Protein AF-A0A915B1Q1-F1 (afdb_monomer_lite)

Secondary structure (DSSP, 8-state):
---TT------HHHHHHHHHHHHHHHHSB-----STTSTTB-TTS-BSS-PSPPPBSS-EE-TTS-EE--BPPPSSPEEPTTSS-EE-TTTBPP--HHHHHHH-S--------SHHHHHHHHHHH--

Sequence (127 aa):
ACILTLQQRGDEDGEGKLELICLVLRHMIHLPCASSNLPCQNGKGFRTKGFPKSFNEYTYVAANGYAQLKRQSDEEPVLLSDGRTVVSNREVVQHPRYLLKRFDTLVNVEHWVSLEAIKYIFMQMFR

pLDDT: mean 71.94, std 14.37, range [33.25, 89.44]

Structure (mmCIF, N/CA/C/O backbone):
data_AF-A0A915B1Q1-F1
#
_entry.id   AF-A0A915B1Q1-F1
#
loop_
_atom_site.group_PDB
_atom_site.id
_atom_site.type_symbol
_atom_site.label_atom_id
_atom_site.label_alt_id
_atom_site.label_comp_id
_atom_site.label_asym_id
_atom_site.label_entity_id
_atom_site.label_seq_id
_atom_site.pdbx_PDB_ins_code
_atom_site.Cartn_x
_atom_site.Cartn_y
_atom_site.Cartn_z
_atom_site.occupancy
_atom_site.B_iso_or_equiv
_atom_site.auth_seq_id
_atom_site.auth_comp_id
_atom_site.auth_asym_id
_atom_site.auth_atom_id
_atom_site.pdbx_PDB_model_num
ATOM 1 N N . ALA A 1 1 ? -11.345 -10.238 13.758 1.00 33.25 1 ALA A N 1
ATOM 2 C CA . ALA A 1 1 ? -10.894 -9.614 15.022 1.00 33.25 1 ALA A CA 1
ATOM 3 C C . ALA A 1 1 ? -10.483 -8.134 14.860 1.00 33.25 1 ALA A C 1
ATOM 5 O O . ALA A 1 1 ? -9.656 -7.651 15.619 1.00 33.25 1 ALA A O 1
ATOM 6 N N . CYS A 1 2 ? -11.074 -7.388 13.914 1.00 36.53 2 CYS A N 1
ATOM 7 C CA . CYS A 1 2 ? -10.722 -5.983 13.633 1.00 36.53 2 CYS A CA 1
ATOM 8 C C . CYS A 1 2 ? -11.755 -4.978 14.199 1.00 36.53 2 CYS A C 1
ATOM 10 O O . CYS A 1 2 ? -11.685 -3.787 13.944 1.00 36.53 2 CYS A O 1
ATOM 12 N N . ILE A 1 3 ? -12.738 -5.471 14.964 1.00 43.03 3 ILE A N 1
ATOM 13 C CA . ILE A 1 3 ? -13.956 -4.726 15.330 1.00 43.03 3 ILE A CA 1
ATOM 14 C C . ILE A 1 3 ? -13.752 -3.821 16.565 1.00 43.03 3 ILE A C 1
ATOM 16 O O . ILE A 1 3 ? -14.586 -2.973 16.847 1.00 43.03 3 ILE A O 1
ATOM 20 N N . LEU A 1 4 ? -12.647 -3.943 17.307 1.00 41.56 4 LEU A N 1
ATOM 21 C CA . LEU A 1 4 ? -12.581 -3.406 18.675 1.00 41.56 4 LEU A CA 1
ATOM 22 C C . LEU A 1 4 ? -12.137 -1.940 18.840 1.00 41.56 4 LEU A C 1
ATOM 24 O O . LEU A 1 4 ? -11.991 -1.512 19.979 1.00 41.56 4 LEU A O 1
ATOM 28 N N . THR A 1 5 ? -11.957 -1.144 17.781 1.00 45.06 5 THR A N 1
ATOM 29 C CA . THR A 1 5 ? -11.520 0.264 17.952 1.00 45.06 5 THR A CA 1
ATOM 30 C C . THR A 1 5 ? -12.305 1.320 17.180 1.00 45.06 5 THR A C 1
ATOM 32 O O . THR A 1 5 ? -12.034 2.502 17.355 1.00 45.06 5 THR A O 1
ATOM 35 N N . LEU A 1 6 ? -13.319 0.961 16.389 1.00 46.97 6 LEU A N 1
ATOM 36 C CA . LEU A 1 6 ? -14.106 1.952 15.643 1.00 46.97 6 LEU A CA 1
ATOM 37 C C . LEU A 1 6 ? -15.556 1.965 16.125 1.00 46.97 6 LEU A C 1
ATOM 39 O O . LEU A 1 6 ? -16.452 1.403 15.494 1.00 46.97 6 LEU A O 1
ATOM 43 N N . GLN A 1 7 ? -15.791 2.609 17.269 1.00 44.44 7 GLN A N 1
ATOM 44 C CA . GLN A 1 7 ? -17.141 2.800 17.791 1.00 44.44 7 GLN A CA 1
ATOM 45 C C . GLN A 1 7 ? -17.880 3.886 16.982 1.00 44.44 7 GLN A C 1
ATOM 47 O O . GLN A 1 7 ? -17.727 5.083 17.197 1.00 44.44 7 GLN A O 1
ATOM 52 N N . GLN A 1 8 ? -18.629 3.396 15.996 1.00 54.09 8 GLN A N 1
ATOM 53 C CA . GLN A 1 8 ? -19.943 3.808 15.487 1.00 54.09 8 GLN A CA 1
ATOM 54 C C . GLN A 1 8 ? -20.326 5.301 15.457 1.00 54.09 8 GLN A C 1
ATOM 56 O O . GLN A 1 8 ? -20.706 5.905 16.458 1.00 54.09 8 GLN A O 1
ATOM 61 N N . ARG A 1 9 ? -20.443 5.826 14.231 1.00 38.03 9 ARG A N 1
ATOM 62 C CA . ARG A 1 9 ? -21.543 6.723 13.852 1.00 38.03 9 ARG A CA 1
ATOM 63 C C . ARG A 1 9 ? -22.246 6.109 12.642 1.00 38.03 9 ARG A C 1
ATOM 65 O O . ARG A 1 9 ? -21.578 5.728 11.684 1.00 38.03 9 ARG A O 1
ATOM 72 N N . GLY A 1 10 ? -23.555 5.907 12.776 1.00 41.84 10 GLY A N 1
ATOM 73 C CA . GLY A 1 10 ? -24.390 5.207 11.809 1.00 41.84 10 GLY A CA 1
ATOM 74 C C . GLY A 1 10 ? -24.692 6.078 10.601 1.00 41.84 10 GLY A C 1
ATOM 75 O O . GLY A 1 10 ? -25.413 7.055 10.732 1.00 41.84 10 GLY A O 1
ATOM 76 N N . ASP A 1 11 ? -24.147 5.668 9.465 1.00 40.12 11 ASP A N 1
ATOM 77 C CA . ASP A 1 11 ? -24.603 5.978 8.114 1.00 40.12 11 ASP A CA 1
ATOM 78 C C . ASP A 1 11 ? -24.438 4.670 7.319 1.00 40.12 11 ASP A C 1
ATOM 80 O O . ASP A 1 11 ? -23.515 3.900 7.600 1.00 40.12 11 ASP A O 1
ATOM 84 N N . GLU A 1 12 ? -25.300 4.382 6.344 1.00 47.53 12 GLU A N 1
ATOM 85 C CA . GLU A 1 12 ? -25.206 3.164 5.510 1.00 47.53 12 GLU A CA 1
ATOM 86 C C . GLU A 1 12 ? -23.886 3.119 4.695 1.00 47.53 12 GLU A C 1
ATOM 88 O O . GLU A 1 12 ? -23.349 2.050 4.402 1.00 47.53 12 GLU A O 1
ATOM 93 N N . ASP A 1 13 ? -23.264 4.282 4.462 1.00 55.91 13 ASP A N 1
ATOM 94 C CA . ASP A 1 13 ? -21.896 4.441 3.935 1.00 55.91 13 ASP A CA 1
ATOM 95 C C . ASP A 1 13 ? -20.788 4.077 4.953 1.00 55.91 13 ASP A C 1
ATOM 97 O O . ASP A 1 13 ? -19.622 3.849 4.602 1.00 55.91 13 ASP A O 1
ATOM 101 N N . GLY A 1 14 ? -21.141 4.020 6.236 1.00 57.34 14 GLY A N 1
ATOM 102 C CA . GLY A 1 14 ? -20.272 3.691 7.360 1.00 57.34 14 GLY A CA 1
ATOM 103 C C . GLY A 1 14 ? -19.923 2.207 7.430 1.00 57.34 14 GLY A C 1
ATOM 104 O O . GLY A 1 14 ? -18.758 1.879 7.660 1.00 57.34 14 GLY A O 1
ATOM 105 N N . GLU A 1 15 ? -20.868 1.304 7.148 1.00 59.12 15 GLU A N 1
ATOM 106 C CA . GLU A 1 15 ? -20.597 -0.144 7.088 1.00 59.12 15 GLU A CA 1
ATOM 107 C C . GLU A 1 15 ? -19.566 -0.468 6.003 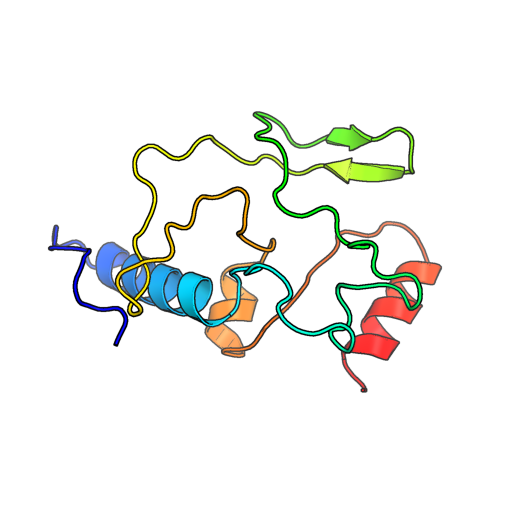1.00 59.12 15 GLU A C 1
ATOM 109 O O . GLU A 1 15 ? -18.562 -1.137 6.262 1.00 59.12 15 GLU A O 1
ATOM 114 N N . GLY A 1 16 ? -19.740 0.107 4.809 1.00 74.38 16 GLY A N 1
ATOM 115 C CA . GLY A 1 16 ? -18.799 -0.063 3.706 1.00 74.38 16 GLY A CA 1
ATOM 116 C C . GLY A 1 16 ? -17.410 0.520 3.993 1.00 74.38 16 GLY A C 1
ATOM 117 O O . GLY A 1 16 ? -16.410 -0.008 3.488 1.00 74.38 16 GLY A O 1
ATOM 118 N N . LYS A 1 17 ? -17.327 1.587 4.798 1.00 78.56 17 LYS A N 1
ATOM 119 C CA . LYS A 1 17 ? -16.065 2.199 5.240 1.00 78.56 17 LYS A CA 1
ATOM 120 C C . LYS A 1 17 ? -15.359 1.345 6.294 1.00 78.56 17 LYS A C 1
ATOM 122 O O . LYS A 1 17 ? -14.153 1.136 6.178 1.00 78.56 17 LYS A O 1
ATOM 127 N N . LEU A 1 18 ? -16.089 0.827 7.280 1.00 82.19 18 LEU A N 1
ATOM 128 C CA . LEU A 1 18 ? -15.549 -0.054 8.320 1.00 82.19 18 LEU A CA 1
ATOM 129 C C . LEU A 1 18 ? -15.040 -1.372 7.732 1.00 82.19 18 LEU A C 1
ATOM 131 O O . LEU A 1 18 ? -13.940 -1.814 8.065 1.00 82.19 18 LEU A O 1
ATOM 135 N N . GLU A 1 19 ? -15.791 -1.954 6.800 1.00 85.94 19 GLU A N 1
ATOM 136 C CA . GLU A 1 19 ? -15.376 -3.139 6.051 1.00 85.94 19 GLU A CA 1
ATOM 137 C C . GLU A 1 19 ? -14.060 -2.891 5.297 1.00 85.94 19 GLU A C 1
ATOM 139 O O . GLU A 1 19 ? -13.115 -3.674 5.407 1.00 85.94 19 GLU A O 1
ATOM 144 N N . LEU A 1 20 ? -13.957 -1.766 4.578 1.00 84.94 20 LEU A N 1
ATOM 145 C CA . LEU A 1 20 ? -12.732 -1.401 3.869 1.00 84.94 20 LEU A CA 1
ATOM 146 C C . LEU A 1 20 ? -11.550 -1.245 4.830 1.00 84.94 20 LEU A C 1
ATOM 148 O O . LEU A 1 20 ? -10.468 -1.738 4.530 1.00 84.94 20 LEU A O 1
ATOM 152 N N . ILE A 1 21 ? -11.742 -0.590 5.977 1.00 85.00 21 ILE A N 1
ATOM 153 C CA . ILE A 1 21 ? -10.681 -0.442 6.980 1.00 85.00 21 ILE A CA 1
ATOM 154 C C . ILE A 1 21 ? -10.220 -1.817 7.473 1.00 85.00 21 ILE A C 1
ATOM 156 O O . ILE A 1 21 ? -9.019 -2.064 7.522 1.00 85.00 21 ILE A O 1
ATOM 160 N N . CYS A 1 22 ? -11.140 -2.743 7.749 1.00 85.56 22 CYS A N 1
ATOM 161 C CA . CYS A 1 22 ? -10.786 -4.104 8.153 1.00 85.56 22 CYS A CA 1
ATOM 162 C C . CYS A 1 22 ? -9.943 -4.822 7.087 1.00 85.56 22 CYS A C 1
ATOM 164 O O . CYS A 1 22 ? -8.952 -5.473 7.418 1.00 85.56 22 CYS A O 1
ATOM 166 N N . LEU A 1 23 ? -10.307 -4.682 5.809 1.00 87.81 23 LEU A N 1
ATOM 167 C CA . LEU A 1 23 ? -9.558 -5.259 4.690 1.00 87.81 23 LEU A CA 1
ATOM 168 C C . LEU A 1 23 ? -8.171 -4.627 4.537 1.00 87.81 23 LEU A C 1
ATOM 170 O O . LEU A 1 23 ? -7.187 -5.335 4.324 1.00 87.81 23 LEU A O 1
ATOM 174 N N . VAL A 1 24 ? -8.077 -3.304 4.681 1.00 86.94 24 VAL A N 1
ATOM 175 C CA . VAL A 1 24 ? -6.807 -2.567 4.638 1.00 86.94 24 VAL A CA 1
ATOM 176 C C . VAL A 1 24 ? -5.900 -3.008 5.771 1.00 86.94 24 VAL A C 1
ATOM 178 O O . VAL A 1 24 ? -4.734 -3.306 5.528 1.00 86.94 24 VAL A O 1
ATOM 181 N N . LEU A 1 25 ? -6.433 -3.107 6.987 1.00 86.12 25 LEU A N 1
ATOM 182 C CA . LEU A 1 25 ? -5.658 -3.526 8.144 1.00 86.12 25 LEU A CA 1
ATOM 183 C C . LEU A 1 25 ? -5.185 -4.983 8.015 1.00 86.12 25 LEU A C 1
ATOM 185 O O . LEU A 1 25 ? -4.103 -5.336 8.477 1.00 86.12 25 LEU A O 1
ATOM 189 N N . ARG A 1 26 ? -5.975 -5.834 7.353 1.00 84.00 26 ARG A N 1
ATOM 190 C CA . ARG A 1 26 ? -5.639 -7.246 7.151 1.00 84.00 26 ARG A CA 1
ATOM 191 C C . ARG A 1 26 ? -4.606 -7.473 6.050 1.00 84.00 26 ARG A C 1
ATOM 193 O O . ARG A 1 26 ? -3.715 -8.296 6.228 1.00 84.00 26 ARG A O 1
ATOM 200 N N . HIS A 1 27 ? -4.738 -6.775 4.924 1.00 82.69 27 HIS A N 1
ATOM 201 C CA . HIS A 1 27 ? -3.980 -7.093 3.706 1.00 82.69 27 HIS A CA 1
ATOM 202 C C . HIS A 1 27 ? -3.011 -6.009 3.278 1.00 82.69 27 HIS A C 1
ATOM 204 O O . HIS A 1 27 ? -2.002 -6.309 2.656 1.00 82.69 27 HIS A O 1
ATOM 210 N N . MET A 1 28 ? -3.308 -4.749 3.578 1.00 85.94 28 MET A N 1
ATOM 211 C CA . MET A 1 28 ? -2.583 -3.607 3.028 1.00 85.94 28 MET A CA 1
ATOM 212 C C . MET A 1 28 ? -1.665 -2.941 4.053 1.00 85.94 28 MET A C 1
ATOM 214 O O . MET A 1 28 ? -1.194 -1.844 3.781 1.00 85.94 28 MET A O 1
ATOM 218 N N . ILE A 1 29 ? -1.368 -3.556 5.202 1.00 86.12 29 ILE A N 1
ATOM 219 C CA . ILE A 1 29 ? -0.338 -3.043 6.119 1.00 86.12 29 ILE A CA 1
ATOM 220 C C . ILE A 1 29 ? 0.995 -3.715 5.824 1.00 86.12 29 ILE A C 1
ATOM 222 O O . ILE A 1 29 ? 1.168 -4.921 5.988 1.00 86.12 29 ILE A O 1
ATOM 226 N N . HIS A 1 30 ? 1.983 -2.901 5.480 1.00 83.12 30 HIS A N 1
ATOM 227 C CA . HIS A 1 30 ? 3.365 -3.327 5.455 1.00 83.12 30 HIS A CA 1
ATOM 228 C C . HIS A 1 30 ? 3.968 -3.239 6.862 1.00 83.12 30 HIS A C 1
ATOM 230 O O . HIS A 1 30 ? 4.547 -2.227 7.259 1.00 83.12 30 HIS A O 1
ATOM 236 N N . LEU A 1 31 ? 3.876 -4.334 7.608 1.00 75.81 31 LEU A N 1
ATOM 237 C CA . LEU A 1 31 ? 4.545 -4.483 8.899 1.00 75.81 31 LEU A CA 1
ATOM 238 C C . LEU A 1 31 ? 6.075 -4.523 8.738 1.00 75.81 31 LEU A C 1
ATOM 240 O O . LEU A 1 31 ? 6.583 -4.726 7.625 1.00 75.81 31 LEU A O 1
ATOM 244 N N . PRO A 1 32 ? 6.852 -4.326 9.821 1.00 69.56 32 PRO A N 1
ATOM 245 C CA . PRO A 1 32 ? 8.274 -4.621 9.794 1.00 69.56 32 PRO A CA 1
ATOM 246 C C . PRO A 1 32 ? 8.485 -6.034 9.247 1.00 69.56 32 PRO A C 1
ATOM 248 O O . PRO A 1 32 ? 7.934 -6.994 9.782 1.00 69.56 32 PRO A O 1
ATOM 251 N N . CYS A 1 33 ? 9.249 -6.157 8.158 1.00 66.38 33 CYS A N 1
ATOM 252 C CA . CYS A 1 33 ? 9.586 -7.462 7.598 1.00 66.38 33 CYS A CA 1
ATOM 253 C C . CYS A 1 33 ? 10.413 -8.226 8.639 1.00 66.38 33 CYS A C 1
ATOM 255 O O . CYS A 1 33 ? 11.603 -7.970 8.794 1.00 66.38 33 CYS A O 1
ATOM 257 N N . ALA A 1 34 ? 9.749 -9.088 9.412 1.00 57.81 34 ALA A N 1
ATOM 258 C CA . ALA A 1 34 ? 10.360 -9.824 10.514 1.00 57.81 34 ALA A CA 1
ATOM 259 C C . ALA A 1 34 ? 11.291 -10.940 10.016 1.00 57.81 34 ALA A C 1
ATOM 261 O O . ALA A 1 34 ? 12.156 -11.399 10.756 1.00 57.81 34 ALA A O 1
ATOM 262 N N . SER A 1 35 ? 11.128 -11.371 8.762 1.00 57.66 35 SER A N 1
ATOM 263 C CA . SER A 1 35 ? 11.918 -12.432 8.151 1.00 57.66 35 SER A CA 1
ATOM 264 C C . SER A 1 35 ? 12.579 -11.977 6.850 1.00 57.66 35 SER A C 1
ATOM 266 O O . SER A 1 35 ? 11.980 -11.314 6.002 1.00 57.66 35 SER A O 1
ATOM 268 N N . SER A 1 36 ? 13.833 -12.400 6.683 1.00 55.91 36 SER A N 1
ATOM 269 C CA . SER A 1 36 ? 14.699 -12.095 5.540 1.00 55.91 36 SER A CA 1
ATOM 270 C C . SER A 1 36 ? 14.254 -12.704 4.210 1.00 55.91 36 SER A C 1
ATOM 272 O O . SER A 1 36 ? 14.811 -12.362 3.171 1.00 55.91 36 SER A O 1
ATOM 274 N N . ASN A 1 37 ? 13.239 -13.570 4.237 1.00 57.81 37 ASN A N 1
ATOM 275 C CA . ASN A 1 37 ? 12.705 -14.268 3.068 1.00 57.81 37 ASN A CA 1
ATOM 276 C C . ASN A 1 37 ? 11.442 -13.607 2.496 1.00 57.81 37 ASN A C 1
ATOM 278 O O . ASN A 1 37 ? 10.806 -14.166 1.604 1.00 57.81 37 ASN A O 1
ATOM 282 N N . LEU A 1 38 ? 11.041 -12.441 3.011 1.00 63.19 38 LEU A N 1
ATOM 283 C CA . LEU A 1 38 ? 9.893 -11.717 2.477 1.00 63.19 38 LEU A CA 1
ATOM 284 C C . LEU A 1 38 ? 10.269 -10.978 1.182 1.00 63.19 38 LEU A C 1
ATOM 286 O O . LEU A 1 38 ? 11.334 -10.366 1.113 1.00 63.19 38 LEU A O 1
ATOM 290 N N . PRO A 1 39 ? 9.374 -10.927 0.176 1.00 63.62 39 PRO A N 1
ATOM 291 C CA . PRO A 1 39 ? 9.636 -10.262 -1.108 1.00 63.62 39 PRO A CA 1
ATOM 292 C C . PRO A 1 39 ? 9.915 -8.749 -0.985 1.00 63.62 39 PRO A C 1
ATOM 294 O O . PRO A 1 39 ? 10.419 -8.126 -1.919 1.00 63.62 39 PRO A O 1
ATOM 297 N N . CYS A 1 40 ? 9.605 -8.148 0.169 1.00 69.69 40 CYS A N 1
ATOM 298 C CA . CYS A 1 40 ? 9.939 -6.767 0.529 1.00 69.69 40 CYS A CA 1
ATOM 299 C C . CYS A 1 40 ? 11.436 -6.535 0.806 1.00 69.69 40 CYS A C 1
ATOM 301 O O . CYS A 1 40 ? 11.859 -5.380 0.893 1.00 69.69 40 CYS A O 1
ATOM 303 N N . GLN A 1 41 ? 12.224 -7.592 1.014 1.00 69.12 41 GLN A N 1
ATOM 304 C CA . GLN A 1 41 ? 13.622 -7.538 1.427 1.00 69.12 41 GLN A CA 1
ATOM 305 C C . GLN A 1 41 ? 14.488 -8.106 0.304 1.00 69.12 41 GLN A C 1
ATOM 307 O O . GLN A 1 41 ? 14.206 -9.169 -0.241 1.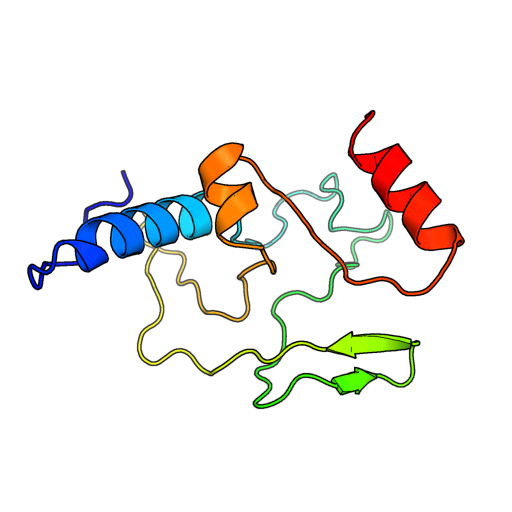00 69.12 41 GLN A O 1
ATOM 312 N N . ASN A 1 42 ? 15.535 -7.381 -0.089 1.00 69.56 42 ASN A N 1
ATOM 313 C CA . ASN A 1 42 ? 16.509 -7.943 -1.020 1.00 69.56 42 ASN A CA 1
ATOM 314 C C . ASN A 1 42 ? 17.397 -8.965 -0.294 1.00 69.56 42 ASN A C 1
ATOM 316 O O . ASN A 1 42 ? 17.507 -8.949 0.930 1.00 69.56 42 ASN A O 1
ATOM 320 N N . GLY A 1 43 ? 18.105 -9.808 -1.049 1.00 64.31 43 GLY A N 1
ATOM 321 C CA . GLY A 1 43 ? 19.018 -10.813 -0.482 1.00 64.31 43 GLY A CA 1
ATOM 322 C C . GLY A 1 43 ? 20.163 -10.249 0.378 1.00 64.31 43 GLY A C 1
ATOM 323 O O . GLY A 1 43 ? 20.883 -11.019 0.999 1.00 64.31 43 GLY A O 1
ATOM 324 N N . LYS A 1 44 ? 20.333 -8.918 0.436 1.00 68.06 44 LYS A N 1
ATOM 325 C CA . LYS A 1 44 ? 21.298 -8.209 1.298 1.00 68.06 44 LYS A CA 1
ATOM 326 C C . LYS A 1 44 ? 20.667 -7.631 2.571 1.00 68.06 44 LYS A C 1
ATOM 328 O O . LYS A 1 44 ? 21.346 -6.978 3.352 1.00 68.06 44 LYS A O 1
ATOM 333 N N . GLY A 1 45 ? 19.370 -7.835 2.767 1.00 66.50 45 GLY A N 1
ATOM 334 C CA . GLY A 1 45 ? 18.634 -7.404 3.944 1.00 66.50 45 GLY A CA 1
ATOM 335 C C . GLY A 1 45 ? 18.043 -5.994 3.902 1.00 66.50 45 GLY A C 1
ATOM 336 O O . GLY A 1 45 ? 17.405 -5.577 4.865 1.00 66.50 45 GLY A O 1
ATOM 337 N N . PHE A 1 46 ? 18.179 -5.268 2.792 1.00 68.19 46 PHE A N 1
ATOM 338 C CA . PHE A 1 46 ? 17.572 -3.948 2.637 1.00 68.19 46 PHE A CA 1
ATOM 339 C C . PHE A 1 46 ? 16.122 -4.053 2.170 1.00 68.19 46 PHE A C 1
ATOM 341 O O . PHE A 1 46 ? 15.791 -4.838 1.277 1.00 68.19 46 PHE A O 1
ATOM 348 N N . ARG A 1 47 ? 15.259 -3.200 2.731 1.00 73.50 47 ARG A N 1
ATOM 349 C CA . ARG A 1 47 ? 13.861 -3.093 2.307 1.00 73.50 47 ARG A CA 1
ATOM 350 C C . ARG A 1 47 ? 13.774 -2.415 0.942 1.00 73.50 47 ARG A C 1
ATOM 352 O O . ARG A 1 47 ? 14.129 -1.250 0.799 1.00 73.50 47 ARG A O 1
ATOM 359 N N . THR A 1 48 ? 13.270 -3.130 -0.056 1.00 72.31 48 THR A N 1
ATOM 360 C CA . THR A 1 48 ? 13.212 -2.681 -1.457 1.00 72.31 48 THR A CA 1
ATOM 361 C C . THR A 1 48 ? 12.055 -1.726 -1.724 1.00 72.31 48 THR A C 1
ATOM 363 O O . THR A 1 48 ? 12.146 -0.866 -2.593 1.00 72.31 48 THR A O 1
ATOM 366 N N . LYS A 1 49 ? 10.962 -1.846 -0.962 1.00 75.50 49 LYS A N 1
ATOM 367 C CA . LYS A 1 49 ? 9.737 -1.059 -1.168 1.00 75.50 49 LYS A CA 1
ATOM 368 C C . LYS A 1 49 ? 9.711 0.271 -0.402 1.00 75.50 49 LYS A C 1
ATOM 370 O O . LYS A 1 49 ? 8.810 1.074 -0.635 1.00 75.50 49 LYS A O 1
ATOM 375 N N . GLY A 1 50 ? 10.703 0.542 0.453 1.00 79.62 50 GLY A N 1
ATOM 376 C CA . GLY A 1 50 ? 10.885 1.842 1.115 1.00 79.62 50 GLY A CA 1
ATOM 377 C C . GLY A 1 50 ? 9.799 2.199 2.136 1.00 79.62 50 GLY A C 1
ATOM 378 O O . GLY A 1 50 ? 9.345 3.338 2.155 1.00 79.62 50 GLY A O 1
ATOM 379 N N . PHE A 1 51 ? 9.346 1.222 2.929 1.00 81.94 51 PHE A N 1
ATOM 380 C CA . PHE A 1 51 ? 8.426 1.440 4.051 1.00 81.94 51 PHE A CA 1
ATOM 381 C C . PHE A 1 51 ? 9.182 1.654 5.379 1.00 81.94 51 PHE A C 1
ATOM 383 O O . PHE A 1 51 ? 10.153 0.921 5.641 1.00 81.94 51 PHE A O 1
ATOM 390 N N . PRO A 1 52 ? 8.709 2.562 6.257 1.00 86.19 52 PRO A N 1
ATOM 391 C CA . PRO A 1 52 ? 7.514 3.410 6.109 1.00 86.19 52 PRO A CA 1
ATOM 392 C C . PRO A 1 52 ? 7.705 4.544 5.085 1.00 86.19 52 PRO A C 1
ATOM 394 O O . PRO A 1 52 ? 8.802 5.080 4.943 1.00 86.19 52 PRO A O 1
ATOM 397 N N . LYS A 1 53 ? 6.643 4.903 4.353 1.00 86.88 53 LYS A N 1
ATOM 398 C CA . LYS A 1 53 ? 6.680 5.994 3.360 1.00 86.88 53 LYS A CA 1
ATOM 399 C C . LYS A 1 53 ? 6.556 7.359 4.035 1.00 86.88 53 LYS A C 1
ATOM 401 O O . LYS A 1 53 ? 5.903 7.488 5.066 1.00 86.88 53 LYS A O 1
ATOM 406 N N . SER A 1 54 ? 7.118 8.396 3.422 1.00 87.38 54 SER A N 1
ATOM 407 C CA . SER A 1 54 ? 6.874 9.778 3.840 1.00 87.38 54 SER A CA 1
ATOM 408 C C . SER A 1 54 ? 5.425 10.198 3.570 1.00 87.38 54 SER A C 1
ATOM 410 O O . SER A 1 54 ? 4.776 9.705 2.644 1.00 87.38 54 SER A O 1
ATOM 412 N N . PHE A 1 55 ? 4.920 11.128 4.383 1.00 88.75 55 PHE A N 1
ATOM 413 C CA . PHE A 1 55 ? 3.673 11.822 4.070 1.00 88.75 55 PHE A CA 1
ATOM 414 C C . PHE A 1 55 ? 3.881 12.748 2.874 1.00 88.75 55 PHE A C 1
ATOM 416 O O . PHE A 1 55 ? 4.976 13.271 2.664 1.00 88.75 55 PHE A O 1
ATOM 423 N N . ASN A 1 56 ? 2.830 12.914 2.085 1.00 87.81 56 ASN A N 1
ATOM 424 C CA . ASN A 1 56 ? 2.851 13.684 0.860 1.00 87.81 56 ASN A CA 1
ATOM 425 C C . ASN A 1 56 ? 1.462 14.269 0.589 1.00 87.81 56 ASN A C 1
ATOM 427 O O . ASN A 1 56 ? 0.471 13.542 0.573 1.00 87.81 56 ASN A O 1
ATOM 431 N N . GLU A 1 57 ? 1.364 15.572 0.364 1.00 88.81 57 GLU A N 1
ATOM 432 C CA . GLU A 1 57 ? 0.067 16.229 0.161 1.00 88.81 57 GLU A CA 1
ATOM 433 C C . GLU A 1 57 ? -0.485 16.041 -1.257 1.00 88.81 57 GLU A C 1
ATOM 435 O O . GLU A 1 57 ? -1.704 16.074 -1.447 1.00 88.81 57 GLU A O 1
ATOM 440 N N . TYR A 1 58 ? 0.388 15.773 -2.234 1.00 87.56 58 TYR A N 1
ATOM 441 C CA . TYR A 1 58 ? 0.041 15.705 -3.654 1.00 87.56 58 TYR A CA 1
ATOM 442 C C . TYR A 1 58 ? 0.670 14.493 -4.333 1.00 87.56 58 TYR A C 1
ATOM 444 O O . TYR A 1 58 ? 1.735 14.023 -3.944 1.00 87.56 58 TYR A O 1
ATOM 452 N N . THR A 1 59 ? 0.024 13.998 -5.387 1.00 86.19 59 THR A N 1
ATOM 453 C CA . THR A 1 59 ? 0.621 12.975 -6.248 1.00 86.19 59 THR A CA 1
ATOM 454 C C . THR A 1 59 ? 1.553 13.635 -7.262 1.00 86.19 59 THR A C 1
ATOM 456 O O . THR A 1 59 ? 1.122 14.534 -7.979 1.00 86.19 59 THR A O 1
ATOM 459 N N . TYR A 1 60 ? 2.803 13.179 -7.357 1.00 84.69 60 TYR A N 1
ATOM 460 C CA . TYR A 1 60 ? 3.772 13.671 -8.344 1.00 84.69 60 TYR A CA 1
ATOM 461 C C . TYR A 1 60 ? 4.665 12.545 -8.874 1.00 84.69 60 TYR A C 1
ATOM 463 O O . TYR A 1 60 ? 4.792 11.493 -8.251 1.00 84.69 60 TYR A O 1
ATOM 471 N N . VAL A 1 61 ? 5.301 12.754 -10.027 1.00 85.00 61 VAL A N 1
ATOM 472 C CA . VAL A 1 61 ? 6.292 11.820 -10.586 1.00 85.00 61 VAL A CA 1
ATOM 473 C C . VAL A 1 61 ? 7.671 12.197 -10.052 1.00 85.00 61 VAL A C 1
ATOM 475 O O . VAL A 1 61 ? 8.125 13.323 -10.245 1.00 85.00 61 VAL A O 1
ATOM 478 N N . ALA A 1 62 ? 8.324 11.283 -9.337 1.00 81.75 62 ALA A N 1
ATOM 479 C CA . ALA A 1 62 ? 9.667 11.503 -8.815 1.00 81.75 62 ALA A CA 1
ATOM 480 C C . ALA A 1 62 ? 10.730 11.367 -9.916 1.00 81.75 62 ALA A C 1
ATOM 482 O O . ALA A 1 62 ? 10.491 10.787 -10.973 1.00 81.75 62 ALA A O 1
ATOM 483 N N . ALA A 1 63 ? 11.944 11.856 -9.642 1.00 81.69 63 ALA A N 1
ATOM 484 C CA . ALA A 1 63 ? 13.067 11.827 -10.586 1.00 81.69 63 ALA A CA 1
ATOM 485 C C . ALA A 1 63 ? 13.448 10.413 -11.068 1.00 81.69 63 ALA A C 1
ATOM 487 O O . ALA A 1 63 ? 14.034 10.255 -12.132 1.00 81.69 63 ALA A O 1
ATOM 488 N N . ASN A 1 64 ? 13.094 9.375 -10.307 1.00 77.12 64 ASN A N 1
ATOM 489 C CA . ASN A 1 64 ? 13.290 7.977 -10.688 1.00 77.12 64 ASN A CA 1
ATOM 490 C C . ASN A 1 64 ? 12.197 7.430 -11.632 1.00 77.12 64 ASN A C 1
ATOM 492 O O . ASN A 1 64 ? 12.188 6.233 -11.902 1.00 77.12 64 ASN A O 1
ATOM 496 N N . GLY A 1 65 ? 11.263 8.269 -12.089 1.00 75.75 65 GLY A N 1
ATOM 497 C CA . GLY A 1 65 ? 10.175 7.902 -12.998 1.00 75.75 65 GLY A CA 1
ATOM 498 C C . GLY A 1 65 ? 8.954 7.268 -12.326 1.00 75.75 65 GLY A C 1
ATOM 499 O O . GLY A 1 65 ? 7.970 6.990 -13.007 1.00 75.75 65 GLY A O 1
ATOM 500 N N . TYR A 1 66 ? 8.972 7.062 -11.005 1.00 74.31 66 TYR A N 1
ATOM 501 C CA . TYR A 1 66 ? 7.850 6.471 -10.271 1.00 74.31 66 TYR A CA 1
ATOM 502 C C . TYR A 1 66 ? 6.932 7.540 -9.676 1.00 74.31 66 TYR A C 1
ATOM 504 O O . TYR A 1 66 ? 7.389 8.570 -9.172 1.00 74.31 66 TYR A O 1
ATOM 512 N N . ALA A 1 67 ? 5.626 7.270 -9.673 1.00 79.50 67 ALA A N 1
ATOM 513 C CA . ALA A 1 67 ? 4.651 8.131 -9.017 1.00 79.50 67 ALA A CA 1
ATOM 514 C C . ALA A 1 67 ? 4.754 8.014 -7.485 1.00 79.50 67 ALA A C 1
ATOM 516 O O . ALA A 1 67 ? 4.587 6.941 -6.904 1.00 79.50 67 ALA A O 1
ATOM 517 N N . GLN A 1 68 ? 4.988 9.141 -6.820 1.00 83.50 68 GLN A N 1
ATOM 518 C CA . GLN A 1 68 ? 4.799 9.309 -5.385 1.00 83.50 68 GLN A CA 1
ATOM 519 C C . GLN A 1 68 ? 3.367 9.782 -5.164 1.00 83.50 68 GLN A C 1
ATOM 521 O O . GLN A 1 68 ? 3.044 10.932 -5.452 1.00 83.50 68 GLN A O 1
ATOM 526 N N . LEU A 1 69 ? 2.490 8.895 -4.691 1.00 83.25 69 LEU A N 1
ATOM 527 C CA . LEU A 1 69 ? 1.095 9.268 -4.453 1.00 83.25 69 LEU A CA 1
ATOM 528 C C . LEU A 1 69 ? 0.946 10.129 -3.196 1.00 83.25 69 LEU A C 1
ATOM 530 O O . LEU A 1 69 ? 1.736 10.026 -2.252 1.00 83.25 69 LEU A O 1
ATOM 534 N N . LYS A 1 70 ? -0.136 10.909 -3.170 1.00 86.19 70 LYS A N 1
ATOM 535 C CA . LYS A 1 70 ? -0.636 11.570 -1.965 1.00 86.19 70 LYS A CA 1
ATOM 536 C C . LYS A 1 70 ? -0.801 10.561 -0.820 1.00 86.19 70 LYS A C 1
ATOM 538 O O . LYS A 1 70 ? -1.396 9.496 -0.985 1.00 86.19 70 LYS A O 1
ATOM 543 N N . ARG A 1 71 ? -0.295 10.927 0.353 1.00 89.44 71 ARG A N 1
ATOM 544 C CA . ARG A 1 71 ? -0.374 10.194 1.616 1.00 89.44 71 ARG A CA 1
ATOM 545 C C . ARG A 1 71 ? -0.492 11.202 2.755 1.00 89.44 71 ARG A C 1
ATOM 547 O O . ARG A 1 71 ? 0.503 11.791 3.166 1.00 89.44 71 ARG A O 1
ATOM 554 N N . GLN A 1 72 ? -1.710 11.428 3.227 1.00 85.19 72 GLN A N 1
ATOM 555 C CA . GLN A 1 72 ? -1.968 12.385 4.302 1.00 85.19 72 GLN A CA 1
ATOM 556 C C . GLN A 1 72 ? -1.435 11.868 5.638 1.00 85.19 72 GLN A C 1
ATOM 558 O O . GLN A 1 72 ? -1.355 10.653 5.847 1.00 85.19 72 GLN A O 1
ATOM 563 N N . SER A 1 73 ? -1.068 12.805 6.516 1.00 83.69 73 SER A N 1
ATOM 564 C CA . SER A 1 73 ? -0.798 12.479 7.914 1.00 83.69 73 SER A CA 1
ATOM 565 C C . SER A 1 73 ? -2.026 11.832 8.532 1.00 83.69 73 SER A C 1
ATOM 567 O O . SER A 1 73 ? -3.156 12.196 8.207 1.00 83.69 73 SER A O 1
ATOM 569 N N . ASP A 1 74 ? -1.789 10.873 9.412 1.00 77.00 74 ASP A N 1
ATOM 570 C CA . ASP A 1 74 ? -2.832 10.314 10.253 1.00 77.00 74 ASP A CA 1
ATOM 571 C C . ASP A 1 74 ? -3.334 11.385 11.219 1.00 77.00 74 ASP A C 1
ATOM 573 O O . ASP A 1 74 ? -2.526 12.081 11.838 1.00 77.00 74 ASP A O 1
ATOM 577 N N . GLU A 1 75 ? -4.654 11.515 11.334 1.00 70.69 75 GLU A N 1
ATOM 578 C CA . GLU A 1 75 ? -5.275 12.230 12.453 1.00 70.69 75 GLU A CA 1
ATOM 579 C C . GLU A 1 75 ? -5.259 11.340 13.705 1.00 70.69 75 GLU A C 1
ATOM 581 O O . GLU A 1 75 ? -4.912 11.813 14.783 1.00 70.69 75 GLU A O 1
ATOM 586 N N . GLU A 1 76 ? -5.515 10.032 13.544 1.00 74.81 76 GLU A N 1
ATOM 587 C CA . GLU A 1 76 ? -5.386 9.019 14.597 1.00 74.81 76 GLU A CA 1
ATOM 588 C C . GLU A 1 76 ? -4.767 7.712 14.056 1.00 74.81 76 GLU A C 1
ATOM 590 O O . GLU A 1 76 ? -5.338 7.086 13.157 1.00 74.81 76 GLU A O 1
ATOM 595 N N . PRO A 1 77 ? -3.605 7.269 14.571 1.00 77.25 77 PRO A N 1
ATOM 596 C CA . PRO A 1 77 ? -3.013 5.986 14.203 1.00 77.25 77 PRO A CA 1
ATOM 597 C C . PRO A 1 77 ? -3.748 4.805 14.865 1.00 77.25 77 PRO A C 1
ATOM 599 O O . PRO A 1 77 ? -4.281 4.917 15.968 1.00 77.25 77 PRO A O 1
ATOM 602 N N . VAL A 1 78 ? -3.749 3.642 14.208 1.00 82.25 78 VAL A N 1
ATOM 603 C CA . VAL A 1 78 ? -4.520 2.459 14.629 1.00 82.25 78 VAL A CA 1
ATOM 604 C C . VAL A 1 78 ? -3.638 1.466 15.382 1.00 82.25 78 VAL A C 1
ATOM 606 O O . VAL A 1 78 ? -2.598 1.044 14.879 1.00 82.25 78 VAL A O 1
ATOM 609 N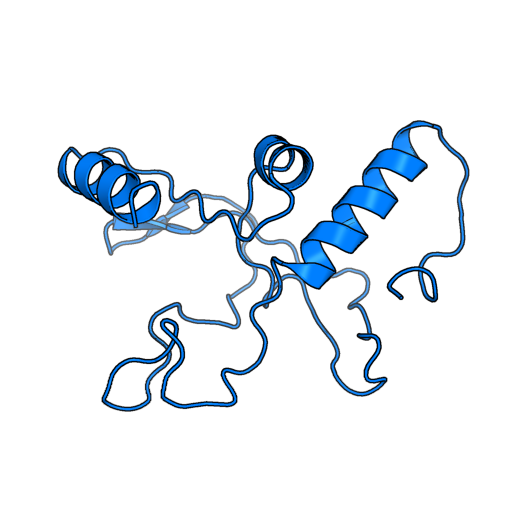 N . LEU A 1 79 ? -4.074 1.028 16.566 1.00 82.19 79 LEU A N 1
ATOM 610 C CA . LEU A 1 79 ? -3.455 -0.089 17.285 1.00 82.19 79 LEU A CA 1
ATOM 611 C C . LEU A 1 79 ? -3.953 -1.425 16.714 1.00 82.19 79 LEU A C 1
ATOM 613 O O . LEU A 1 79 ? -5.161 -1.661 16.636 1.00 82.19 79 LEU A O 1
ATOM 617 N N . LEU A 1 80 ? -3.031 -2.304 16.325 1.00 80.19 80 LEU A N 1
ATOM 618 C CA . LEU A 1 80 ? -3.375 -3.639 15.843 1.00 80.19 80 LEU A CA 1
ATOM 619 C C . LEU A 1 80 ? -3.842 -4.565 16.966 1.00 80.19 80 LEU A C 1
ATOM 621 O O . LEU A 1 80 ? -3.625 -4.328 18.152 1.00 80.19 80 LEU A O 1
ATOM 625 N N . SER A 1 81 ? -4.457 -5.681 16.568 1.00 76.00 81 SER A N 1
ATOM 626 C CA . SER A 1 81 ? -4.972 -6.708 17.481 1.00 76.00 81 SER A CA 1
ATOM 627 C C . SER A 1 81 ? -3.902 -7.351 18.378 1.00 76.00 81 SER A C 1
ATOM 629 O O . SER A 1 81 ? -4.259 -8.026 19.337 1.00 76.00 81 SER A O 1
ATOM 631 N N . ASP A 1 82 ? -2.611 -7.161 18.086 1.00 78.88 82 ASP A N 1
ATOM 632 C CA . ASP A 1 82 ? -1.502 -7.604 18.941 1.00 78.88 82 ASP A CA 1
ATOM 633 C C . ASP A 1 82 ? -1.281 -6.710 20.179 1.00 78.88 82 ASP A C 1
ATOM 635 O O . ASP A 1 82 ? -0.470 -7.043 21.046 1.00 78.88 82 ASP A O 1
ATOM 639 N N . GLY A 1 83 ? -1.986 -5.574 20.263 1.00 77.56 83 GLY A N 1
ATOM 640 C CA . GLY A 1 83 ? -1.930 -4.629 21.376 1.00 77.56 83 GLY A CA 1
ATOM 641 C C . GLY A 1 83 ? -0.601 -3.884 21.515 1.00 77.56 83 GLY A C 1
ATOM 642 O O . GLY A 1 83 ? -0.397 -3.205 22.519 1.00 77.56 83 GLY A O 1
ATOM 643 N N . ARG A 1 84 ? 0.316 -4.011 20.547 1.00 80.69 84 ARG A N 1
ATOM 644 C CA . ARG A 1 84 ? 1.669 -3.423 20.612 1.00 80.69 84 ARG A CA 1
ATOM 645 C C . ARG A 1 84 ? 2.039 -2.646 19.362 1.00 80.69 84 ARG A C 1
ATOM 647 O O . ARG A 1 84 ? 2.799 -1.685 19.451 1.00 80.69 84 ARG A O 1
ATOM 654 N N . THR A 1 85 ? 1.534 -3.063 18.208 1.00 81.38 85 THR A N 1
ATOM 655 C CA . THR A 1 85 ? 1.903 -2.457 16.937 1.00 81.38 85 THR A CA 1
ATOM 656 C C . THR A 1 85 ? 0.932 -1.344 16.589 1.00 81.38 85 THR A C 1
ATOM 658 O O . THR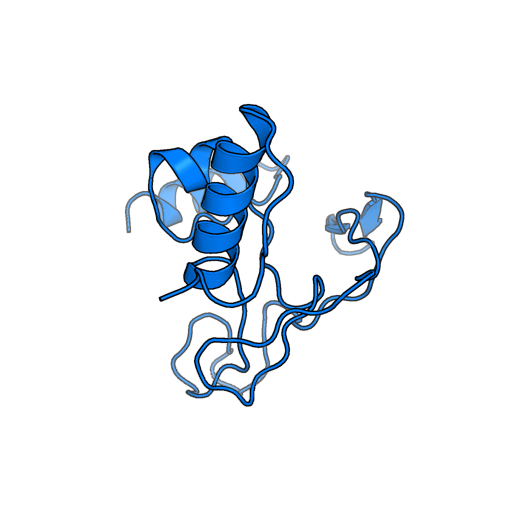 A 1 85 ? -0.246 -1.578 16.329 1.00 81.38 85 THR A O 1
ATOM 661 N N . VAL A 1 86 ? 1.453 -0.121 16.568 1.00 83.69 86 VAL A N 1
ATOM 662 C CA . VAL A 1 86 ? 0.739 1.062 16.089 1.00 83.69 86 VAL A CA 1
ATOM 663 C C . VAL A 1 86 ? 1.027 1.230 14.603 1.00 83.69 86 VAL A C 1
ATOM 665 O O . VAL A 1 86 ? 2.185 1.223 14.183 1.00 83.69 86 VAL A O 1
ATOM 668 N N . VAL A 1 87 ? -0.030 1.366 13.812 1.00 84.75 87 VAL A N 1
ATOM 669 C CA . VAL A 1 87 ? 0.030 1.512 12.361 1.00 84.75 87 VAL A CA 1
ATOM 670 C C . VAL A 1 87 ? -0.483 2.879 11.949 1.00 84.75 87 VAL A C 1
ATOM 672 O O . VAL A 1 87 ? -1.507 3.357 12.434 1.00 84.75 87 VAL A O 1
ATOM 675 N N . SER A 1 88 ? 0.240 3.487 11.020 1.00 87.19 88 SER A N 1
ATOM 676 C CA . SER A 1 88 ? -0.053 4.779 10.426 1.00 87.19 88 SER A CA 1
ATOM 677 C C . SER A 1 88 ? -0.283 4.607 8.914 1.00 87.19 88 SER A C 1
ATOM 679 O O . SER A 1 88 ? -0.007 3.558 8.316 1.00 87.19 88 SER A O 1
ATOM 681 N N . ASN A 1 89 ? -0.734 5.654 8.234 1.00 87.19 89 ASN A N 1
ATOM 682 C CA . ASN A 1 89 ? -0.868 5.688 6.783 1.00 87.19 89 ASN A CA 1
ATOM 683 C C . ASN A 1 89 ? 0.480 5.468 6.080 1.00 87.19 89 ASN A C 1
ATOM 685 O O . ASN A 1 89 ? 0.507 5.193 4.881 1.00 87.19 89 ASN A O 1
ATOM 689 N N . ARG A 1 90 ? 1.618 5.568 6.781 1.00 87.25 90 ARG A N 1
ATOM 690 C CA . ARG A 1 90 ? 2.972 5.325 6.252 1.00 87.25 90 ARG A CA 1
ATOM 691 C C . ARG A 1 90 ? 3.298 3.858 6.013 1.00 87.25 90 ARG A C 1
ATOM 693 O O . ARG A 1 90 ? 4.130 3.565 5.154 1.00 87.25 90 ARG A O 1
ATOM 700 N N . GLU A 1 91 ? 2.637 2.953 6.713 1.00 86.50 91 GLU A N 1
ATOM 701 C CA . GLU A 1 91 ? 2.784 1.509 6.553 1.00 86.50 91 GLU A CA 1
ATOM 702 C C . GLU A 1 91 ? 1.766 0.958 5.550 1.00 86.50 91 GLU A C 1
ATOM 704 O O . GLU A 1 91 ? 1.951 -0.137 5.028 1.00 86.50 91 GLU A O 1
ATOM 709 N N . VAL A 1 92 ? 0.724 1.725 5.215 1.00 86.25 92 VAL A N 1
ATOM 710 C CA . VAL A 1 92 ? -0.309 1.277 4.278 1.00 86.25 92 VAL A CA 1
ATOM 711 C C . VAL A 1 92 ? 0.235 1.200 2.845 1.00 86.25 92 VAL A C 1
ATOM 713 O O . VAL A 1 92 ? 0.783 2.161 2.284 1.00 86.25 92 VAL A O 1
ATOM 716 N N . VAL A 1 93 ? 0.082 0.028 2.239 1.00 84.75 93 VAL A N 1
ATOM 717 C CA . VAL A 1 93 ? 0.310 -0.250 0.824 1.00 84.75 93 VAL A CA 1
ATOM 718 C C . VAL A 1 93 ? -0.851 0.339 0.022 1.00 84.75 93 VAL A C 1
ATOM 720 O O . VAL A 1 93 ? -2.021 0.257 0.402 1.00 84.75 93 VAL A O 1
ATOM 723 N N . GLN A 1 94 ? -0.526 0.975 -1.100 1.00 82.81 94 GLN A N 1
ATOM 724 C CA . GLN A 1 94 ? -1.530 1.573 -1.975 1.00 82.81 94 GLN A CA 1
ATOM 725 C C . GLN A 1 94 ? -2.437 0.486 -2.559 1.00 82.81 94 GLN A C 1
ATOM 727 O O . GLN A 1 94 ? -1.958 -0.565 -2.978 1.00 82.81 94 GLN A O 1
ATOM 732 N N . HIS A 1 95 ? -3.742 0.751 -2.591 1.00 82.50 95 HIS A N 1
ATOM 733 C CA . HIS A 1 95 ? -4.739 -0.176 -3.111 1.00 82.50 95 HIS A CA 1
ATOM 734 C C . HIS A 1 95 ? -5.895 0.580 -3.773 1.00 82.50 95 HIS A C 1
ATOM 736 O O . HIS A 1 95 ? -6.347 1.609 -3.262 1.00 82.50 95 HIS A O 1
ATOM 742 N N . PRO A 1 96 ? -6.449 0.052 -4.869 1.00 80.94 96 PRO A N 1
ATOM 743 C CA . PRO A 1 96 ? -7.763 0.455 -5.331 1.00 80.94 96 PRO A CA 1
ATOM 744 C C . PRO A 1 96 ? -8.837 -0.241 -4.488 1.00 80.94 96 PRO A C 1
ATOM 746 O O . PRO A 1 96 ? -8.896 -1.470 -4.406 1.00 80.94 96 PRO A O 1
ATOM 749 N N . ARG A 1 97 ? -9.726 0.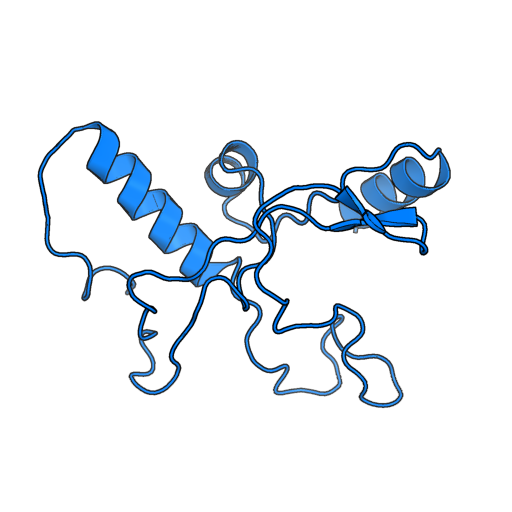559 -3.889 1.00 83.38 97 ARG A N 1
ATOM 750 C CA . ARG A 1 97 ? -10.801 0.091 -2.992 1.00 83.38 97 ARG A CA 1
ATOM 751 C C . ARG A 1 97 ? -11.659 -1.012 -3.619 1.00 83.38 97 ARG A C 1
ATOM 753 O O . ARG A 1 97 ? -12.003 -1.975 -2.945 1.00 83.38 97 ARG A O 1
ATOM 760 N N . TYR A 1 98 ? -11.963 -0.881 -4.912 1.00 82.81 98 TYR A N 1
ATOM 761 C CA . TYR A 1 98 ? -12.777 -1.843 -5.653 1.00 82.81 98 TYR A CA 1
ATOM 762 C C . TYR A 1 98 ? -12.140 -3.239 -5.707 1.00 82.81 98 TYR A C 1
ATOM 764 O O . TYR A 1 98 ? -12.802 -4.220 -5.380 1.00 82.81 98 TYR A O 1
ATOM 772 N N . LEU A 1 99 ? -10.852 -3.338 -6.065 1.00 82.50 99 LEU A N 1
ATOM 773 C CA . LEU A 1 99 ? -10.187 -4.642 -6.180 1.00 82.50 99 LEU A CA 1
ATOM 774 C C . LEU A 1 99 ? -9.970 -5.282 -4.812 1.00 82.50 99 LEU A C 1
ATOM 776 O O . LEU A 1 99 ? -10.160 -6.487 -4.679 1.00 82.50 99 LEU A O 1
ATOM 780 N N . LEU A 1 100 ? -9.636 -4.480 -3.797 1.00 84.00 100 LEU A N 1
ATOM 781 C CA . LEU A 1 100 ? -9.466 -4.988 -2.438 1.00 84.00 100 LEU A CA 1
ATOM 782 C C . LEU A 1 100 ? -10.766 -5.613 -1.911 1.00 84.00 100 LEU A C 1
ATOM 784 O O . LEU A 1 100 ? -10.734 -6.718 -1.381 1.00 84.00 100 LEU A O 1
ATOM 788 N N . LYS A 1 101 ? -11.913 -4.954 -2.124 1.00 83.25 101 LYS A N 1
ATOM 789 C CA . LYS A 1 101 ? -13.227 -5.508 -1.759 1.00 83.25 101 LYS A CA 1
ATOM 790 C C . LYS A 1 101 ? -13.617 -6.725 -2.595 1.00 83.25 101 LYS A C 1
ATOM 792 O O . LYS A 1 101 ? -14.211 -7.658 -2.073 1.00 83.25 101 LYS A O 1
ATOM 797 N N . ARG A 1 102 ? -13.307 -6.724 -3.896 1.00 83.31 102 ARG A N 1
ATOM 798 C CA . ARG A 1 102 ? -13.725 -7.793 -4.814 1.00 83.31 102 ARG A CA 1
ATOM 799 C C . ARG A 1 102 ? -12.950 -9.094 -4.617 1.00 83.31 102 ARG A C 1
ATOM 801 O O . ARG A 1 102 ? -13.540 -10.158 -4.773 1.00 83.31 102 ARG A O 1
ATOM 808 N N . PHE A 1 103 ? -11.650 -9.003 -4.346 1.00 81.12 103 PHE A N 1
ATOM 809 C CA . PHE A 1 103 ? -10.750 -10.159 -4.323 1.00 81.12 103 PHE A CA 1
ATOM 810 C C . PHE A 1 103 ? -10.227 -10.514 -2.933 1.00 81.12 103 PHE A C 1
ATOM 812 O O . PHE A 1 103 ? -9.599 -11.558 -2.794 1.00 81.12 103 PHE A O 1
ATOM 819 N N . ASP A 1 104 ? -10.470 -9.667 -1.928 1.00 81.12 104 ASP A N 1
ATOM 820 C CA . ASP A 1 104 ? -10.115 -9.919 -0.529 1.00 81.12 104 ASP A CA 1
ATOM 821 C C . ASP A 1 104 ? -8.658 -10.404 -0.345 1.00 81.12 104 ASP A C 1
ATOM 823 O O . ASP A 1 104 ? -8.358 -11.325 0.415 1.00 81.12 104 ASP A O 1
ATOM 827 N N . THR A 1 105 ? -7.740 -9.792 -1.097 1.00 75.75 105 THR A N 1
ATOM 828 C CA . THR A 1 105 ? -6.328 -10.185 -1.185 1.00 75.75 105 THR A CA 1
ATOM 829 C C . THR A 1 105 ? -5.419 -8.964 -1.325 1.00 75.75 105 THR A C 1
ATOM 831 O O . THR A 1 105 ? -5.876 -7.856 -1.623 1.00 75.75 105 THR A O 1
ATOM 834 N N . LEU A 1 106 ? -4.113 -9.163 -1.130 1.00 69.38 106 LEU A N 1
ATOM 835 C CA . LEU A 1 106 ? -3.089 -8.146 -1.352 1.00 69.38 106 LEU A CA 1
ATOM 836 C C . LEU A 1 106 ? -3.000 -7.821 -2.853 1.00 69.38 106 LEU A C 1
ATOM 838 O O . LEU A 1 106 ? -2.369 -8.544 -3.623 1.00 69.38 106 LEU A O 1
ATOM 842 N N . VAL A 1 107 ? -3.595 -6.701 -3.266 1.00 68.56 107 VAL A N 1
ATOM 843 C CA . VAL A 1 107 ? -3.520 -6.206 -4.647 1.00 68.56 107 VAL A CA 1
ATOM 844 C C . VAL A 1 107 ? -2.662 -4.945 -4.690 1.00 68.56 107 VAL A C 1
ATOM 846 O O . VAL A 1 107 ? -3.083 -3.879 -4.244 1.00 68.56 107 VAL A O 1
ATOM 849 N N . ASN A 1 108 ? -1.463 -5.050 -5.262 1.00 65.88 108 ASN A N 1
ATOM 850 C CA . ASN A 1 108 ? -0.608 -3.897 -5.541 1.00 65.88 108 ASN A CA 1
ATOM 851 C C . ASN A 1 108 ? -0.885 -3.393 -6.965 1.00 65.88 108 ASN A C 1
ATOM 853 O O . ASN A 1 108 ? -0.475 -4.036 -7.931 1.00 65.88 108 ASN A O 1
ATOM 857 N N . VAL A 1 109 ? -1.577 -2.259 -7.103 1.00 61.34 109 VAL A N 1
ATOM 858 C CA . VAL A 1 109 ? -1.752 -1.598 -8.406 1.00 61.34 109 VAL A CA 1
ATOM 859 C C . VAL A 1 109 ? -0.786 -0.432 -8.490 1.00 61.34 109 VAL A C 1
ATOM 861 O O . VAL A 1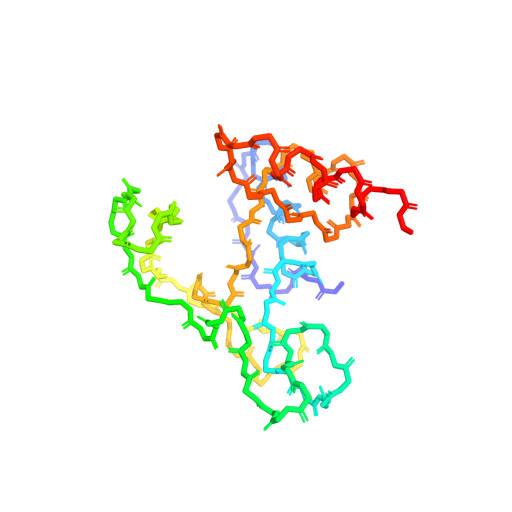 109 ? -1.044 0.656 -7.981 1.00 61.34 109 VAL A O 1
ATOM 864 N N . GLU A 1 110 ? 0.349 -0.681 -9.127 1.00 59.12 110 GLU A N 1
ATOM 865 C CA . GLU A 1 110 ? 1.266 0.371 -9.547 1.00 59.12 110 GLU A CA 1
ATOM 866 C C . GLU A 1 110 ? 0.722 0.960 -10.870 1.00 59.12 110 GLU A C 1
ATOM 868 O O . GLU A 1 110 ? 0.252 0.226 -11.742 1.00 59.12 110 GLU A O 1
ATOM 873 N N . HIS A 1 111 ? 0.681 2.292 -10.992 1.00 50.25 111 HIS A N 1
ATOM 874 C CA . HIS A 1 111 ? 0.220 2.970 -12.208 1.00 50.25 111 HIS A CA 1
ATOM 875 C C . HIS A 1 111 ? 1.417 3.103 -13.143 1.00 50.25 111 HIS A C 1
ATOM 877 O O . HIS A 1 111 ? 2.381 3.797 -12.817 1.00 50.25 111 HIS A O 1
ATOM 883 N N . TRP A 1 112 ? 1.368 2.440 -14.293 1.00 52.75 112 TRP A N 1
ATOM 884 C CA . TRP A 1 112 ? 2.497 2.408 -15.208 1.00 52.75 112 TRP A CA 1
ATOM 885 C C . TRP A 1 112 ? 2.095 2.849 -16.606 1.00 52.75 112 TRP A C 1
ATOM 887 O O . TRP A 1 112 ? 1.050 2.455 -17.114 1.00 52.75 112 TRP A O 1
ATOM 897 N N . VAL A 1 113 ? 2.959 3.641 -17.234 1.00 51.09 113 VAL A N 1
ATOM 898 C CA . VAL A 1 113 ? 2.765 4.145 -18.602 1.00 51.09 113 VAL A CA 1
ATOM 899 C C . VAL A 1 113 ? 3.691 3.421 -19.600 1.00 51.09 113 VAL A C 1
ATOM 901 O O . VAL A 1 113 ? 3.701 3.745 -20.781 1.00 51.09 113 VAL A O 1
ATOM 904 N N . SER A 1 114 ? 4.468 2.414 -19.169 1.00 58.84 114 SER A N 1
ATOM 905 C CA . SER A 1 114 ? 5.404 1.680 -20.038 1.00 58.84 114 SER A CA 1
ATOM 906 C C . SER A 1 114 ? 4.944 0.251 -20.356 1.00 58.84 114 SER A C 1
ATOM 908 O O . SER A 1 114 ? 4.329 -0.432 -19.537 1.00 58.84 114 SER A O 1
ATOM 910 N N . LEU A 1 115 ? 5.289 -0.239 -21.550 1.00 63.47 115 LEU A N 1
ATOM 911 C CA . LEU A 1 115 ? 5.009 -1.615 -21.989 1.00 63.47 115 LEU A CA 1
ATOM 912 C C . LEU A 1 115 ? 5.682 -2.679 -21.096 1.00 63.47 115 LEU A C 1
ATOM 914 O O . LEU A 1 115 ? 5.125 -3.758 -20.891 1.00 63.47 115 LEU A O 1
ATOM 918 N N . GLU A 1 116 ? 6.843 -2.371 -20.507 1.00 60.84 116 GLU A N 1
ATOM 919 C CA . GLU A 1 116 ? 7.528 -3.248 -19.540 1.00 60.84 116 GLU A CA 1
ATOM 920 C C . GLU A 1 116 ? 6.705 -3.498 -18.276 1.00 60.84 116 GLU A C 1
ATOM 922 O O . GLU A 1 116 ? 6.791 -4.564 -17.665 1.00 60.84 116 GLU A O 1
ATOM 927 N N . ALA A 1 117 ? 5.853 -2.553 -17.907 1.00 56.97 117 ALA A N 1
ATOM 928 C CA . ALA A 1 117 ? 4.999 -2.714 -16.756 1.00 56.97 117 ALA A CA 1
ATOM 929 C C . ALA A 1 117 ? 3.760 -3.569 -17.010 1.00 56.97 117 ALA A C 1
ATOM 931 O O . ALA A 1 117 ? 3.320 -4.286 -16.113 1.00 56.97 117 ALA A O 1
ATOM 932 N N . ILE A 1 118 ? 3.224 -3.552 -18.234 1.00 64.06 118 ILE A N 1
ATOM 933 C CA . ILE A 1 118 ? 2.162 -4.486 -18.628 1.00 64.06 118 ILE A CA 1
ATOM 934 C C . ILE A 1 118 ? 2.689 -5.918 -18.481 1.00 64.06 118 ILE A C 1
ATOM 936 O O . ILE A 1 118 ? 2.033 -6.757 -17.867 1.00 64.06 118 ILE A O 1
ATOM 940 N N . LYS A 1 119 ? 3.927 -6.177 -18.921 1.00 65.88 119 LYS A N 1
ATOM 941 C CA . LYS A 1 119 ? 4.603 -7.466 -18.704 1.00 65.88 119 LYS A CA 1
ATOM 942 C C . LYS A 1 119 ? 4.699 -7.834 -17.215 1.00 65.88 119 LYS A C 1
ATOM 944 O O . LYS A 1 119 ? 4.482 -8.993 -16.865 1.00 65.88 119 LYS A O 1
ATOM 949 N N . TYR A 1 120 ? 4.988 -6.867 -16.342 1.00 55.34 120 TYR A N 1
ATOM 950 C CA . TYR A 1 120 ? 5.051 -7.088 -14.894 1.00 55.34 120 TYR A CA 1
ATOM 951 C C . TYR A 1 120 ? 3.683 -7.431 -14.282 1.00 55.34 120 TYR A C 1
ATOM 953 O O . TYR A 1 120 ? 3.595 -8.364 -13.485 1.00 55.34 120 TYR A O 1
ATOM 961 N N . ILE A 1 121 ? 2.607 -6.747 -14.691 1.00 59.53 121 ILE A N 1
ATOM 962 C CA . ILE A 1 121 ? 1.235 -7.041 -14.237 1.00 59.53 121 ILE A CA 1
ATOM 963 C C . ILE A 1 121 ? 0.842 -8.468 -14.621 1.00 59.53 121 ILE A C 1
ATOM 965 O O . ILE A 1 121 ? 0.381 -9.227 -13.771 1.00 59.53 121 ILE A O 1
ATOM 969 N N . PHE A 1 122 ? 1.082 -8.861 -15.874 1.00 61.16 122 PHE A N 1
ATOM 970 C CA . PHE A 1 122 ? 0.822 -10.230 -16.319 1.00 61.16 122 PHE A CA 1
ATOM 971 C C . PHE A 1 122 ? 1.626 -11.248 -15.495 1.00 61.16 122 PHE A C 1
ATOM 973 O O . PHE A 1 122 ? 1.058 -12.207 -14.985 1.00 61.16 122 PHE A O 1
ATOM 980 N N . MET A 1 123 ? 2.919 -11.017 -15.258 1.00 60.94 123 MET A N 1
ATOM 981 C CA . MET A 1 123 ? 3.721 -11.916 -14.418 1.00 60.94 123 MET A CA 1
ATOM 982 C C . MET A 1 123 ? 3.222 -12.038 -12.975 1.00 60.94 123 MET A C 1
ATOM 984 O O . MET A 1 123 ? 3.424 -13.086 -12.376 1.00 60.94 123 MET A O 1
ATOM 988 N N . GLN A 1 124 ? 2.602 -10.998 -12.415 1.00 59.38 124 GLN A N 1
ATOM 989 C CA . GLN A 1 124 ? 2.110 -11.008 -11.036 1.00 59.38 124 GLN A CA 1
ATOM 990 C C . GLN A 1 124 ? 0.699 -11.589 -10.898 1.00 59.38 124 GLN A C 1
ATOM 992 O O . GLN A 1 124 ? 0.394 -12.151 -9.854 1.00 59.38 124 GLN A O 1
ATOM 997 N N . MET A 1 125 ? -0.155 -11.470 -11.921 1.00 57.03 125 MET A N 1
ATOM 998 C CA . MET A 1 125 ? -1.495 -12.077 -11.908 1.00 57.03 125 MET A CA 1
ATOM 999 C C . MET A 1 125 ? -1.475 -13.582 -12.196 1.00 57.03 125 MET A C 1
ATOM 1001 O O . MET A 1 125 ? -2.338 -14.300 -11.706 1.00 57.03 125 MET A O 1
ATOM 1005 N N . PHE A 1 126 ? -0.522 -14.050 -13.007 1.00 55.72 126 PHE A N 1
ATOM 1006 C CA . PHE A 1 126 ? -0.419 -15.452 -13.438 1.00 55.72 126 PHE A CA 1
ATOM 1007 C C . PHE A 1 126 ? 0.638 -16.254 -12.666 1.00 55.72 126 PHE A C 1
ATOM 1009 O O . PHE A 1 126 ? 1.083 -17.299 -13.145 1.00 55.72 126 PHE A O 1
ATOM 1016 N N . ARG A 1 127 ? 1.073 -15.756 -11.506 1.00 47.78 127 ARG A N 1
ATOM 1017 C CA . ARG A 1 127 ? 1.988 -16.476 -10.618 1.00 47.78 127 ARG A CA 1
ATOM 1018 C C . ARG A 1 127 ? 1.245 -17.276 -9.565 1.00 47.78 127 ARG A C 1
ATOM 1020 O O . ARG A 1 127 ? 0.206 -16.775 -9.087 1.00 47.78 127 ARG A O 1
#

Foldseek 3Di:
DQPPPDDDDDDPVVVLVSVLVVLQLVAFFQDPPPDCPDPQADVVGDGPVDALADADCAWDQDPVRFIDHHQHWDPDWDQDPVNPDTHTSSRGADDDSVCCVVPSHHDHDGDDPDPVVVVVVVVVVVD

Radius of gyration: 16.19 Å; chains: 1; bounding box: 46×33×43 Å

Organism: Parascaris univalens (NCBI:txid6257)